Protein AF-A0A5Z6G6X4-F1 (afdb_monomer_lite)

Secondary structure (DSSP, 8-state):
--HHHHHHHH----TTTSSSHHHHHHHHHHHHHHHHHHHHHGGGGGSSTTTS-HHHHHHHHHHTT--

pLDDT: mean 93.5, std 5.07, range [65.62, 97.81]

Organism: NCBI:txid611

Radius of gyration: 18.99 Å; chains: 1; bounding box: 42×20×52 Å

Structure (mmCIF, N/CA/C/O backbone):
data_AF-A0A5Z6G6X4-F1
#
_entry.id   AF-A0A5Z6G6X4-F1
#
loop_
_atom_site.group_PDB
_atom_site.id
_atom_site.type_symbol
_atom_site.label_atom_id
_atom_site.label_alt_id
_atom_site.label_comp_id
_atom_site.label_asym_id
_atom_site.label_entity_id
_atom_site.label_seq_id
_atom_site.pdbx_PDB_ins_code
_atom_site.Cartn_x
_atom_site.Cartn_y
_atom_site.Cartn_z
_atom_site.occupancy
_atom_site.B_iso_or_equiv
_atom_site.auth_seq_id
_atom_site.auth_comp_id
_atom_site.auth_asym_id
_atom_site.auth_atom_id
_atom_site.pdbx_PDB_model_num
ATOM 1 N N . MET A 1 1 ? -2.860 -13.029 -0.533 1.00 65.62 1 MET A N 1
ATOM 2 C CA . MET A 1 1 ? -2.742 -11.813 0.305 1.00 65.62 1 MET A CA 1
ATOM 3 C C . MET A 1 1 ? -1.428 -11.889 1.077 1.00 65.62 1 MET A C 1
ATOM 5 O O . MET A 1 1 ? -1.232 -12.881 1.771 1.00 65.62 1 MET A O 1
ATOM 9 N N . ASN A 1 2 ? -0.517 -10.924 0.900 1.00 88.81 2 ASN A N 1
ATOM 10 C CA . ASN A 1 2 ? 0.778 -10.899 1.601 1.00 88.81 2 ASN A CA 1
ATOM 11 C C . ASN A 1 2 ? 0.611 -10.639 3.117 1.00 88.81 2 ASN A C 1
ATOM 13 O O . ASN A 1 2 ? -0.463 -10.234 3.568 1.00 88.81 2 ASN A O 1
ATOM 17 N N . GLU A 1 3 ? 1.671 -10.866 3.900 1.00 94.00 3 GLU A N 1
ATOM 18 C CA . GLU A 1 3 ? 1.647 -10.738 5.369 1.00 94.00 3 GLU A CA 1
ATOM 19 C C . GLU A 1 3 ? 1.255 -9.340 5.860 1.00 94.00 3 GLU A C 1
ATOM 21 O O . GLU A 1 3 ? 0.530 -9.211 6.847 1.00 94.00 3 GLU A O 1
ATOM 26 N N . PHE A 1 4 ? 1.673 -8.286 5.156 1.00 93.94 4 PHE A N 1
ATOM 27 C CA . PHE A 1 4 ? 1.289 -6.917 5.497 1.00 93.94 4 PHE A CA 1
ATOM 28 C C . PHE A 1 4 ? -0.229 -6.721 5.397 1.00 93.94 4 PHE A C 1
ATOM 30 O O . PHE A 1 4 ? -0.862 -6.259 6.345 1.00 93.94 4 PHE A O 1
ATOM 37 N N . MET A 1 5 ? -0.833 -7.150 4.288 1.00 95.62 5 MET A N 1
ATOM 38 C CA . MET A 1 5 ? -2.271 -7.023 4.058 1.00 95.62 5 MET A CA 1
ATOM 39 C C . MET A 1 5 ? -3.089 -7.866 5.048 1.00 95.62 5 MET A C 1
ATOM 41 O O . MET A 1 5 ? -4.156 -7.429 5.478 1.00 95.62 5 MET A O 1
ATOM 45 N N . LYS A 1 6 ? -2.576 -9.028 5.483 1.00 96.25 6 LYS A N 1
ATOM 46 C CA . LYS A 1 6 ? -3.204 -9.817 6.559 1.00 96.25 6 LYS A CA 1
ATOM 47 C C . LYS A 1 6 ? -3.213 -9.052 7.885 1.00 96.25 6 LYS A C 1
ATOM 49 O O . LYS A 1 6 ? -4.255 -8.962 8.530 1.00 96.25 6 LYS A O 1
ATOM 54 N N . LYS A 1 7 ? -2.077 -8.460 8.275 1.00 96.06 7 LYS A N 1
ATOM 55 C CA . LYS A 1 7 ? -1.970 -7.639 9.496 1.00 96.06 7 LYS A CA 1
ATOM 56 C C . LYS A 1 7 ? -2.882 -6.411 9.437 1.00 96.06 7 LYS A C 1
ATOM 58 O O . LYS A 1 7 ? -3.569 -6.112 10.409 1.00 96.06 7 LYS A O 1
ATOM 63 N N . LEU A 1 8 ? -2.942 -5.752 8.282 1.00 95.94 8 LEU A N 1
ATOM 64 C CA . LEU A 1 8 ? -3.813 -4.606 8.016 1.00 95.94 8 LEU A CA 1
ATOM 65 C C . LEU A 1 8 ? -5.302 -4.957 8.183 1.00 95.94 8 LEU A C 1
ATOM 67 O O . LEU A 1 8 ? -6.043 -4.237 8.856 1.00 95.94 8 LEU A O 1
ATOM 71 N N . ALA A 1 9 ? -5.730 -6.093 7.624 1.00 94.56 9 ALA A N 1
ATOM 72 C CA . ALA A 1 9 ? -7.090 -6.608 7.778 1.00 94.56 9 ALA A CA 1
ATOM 73 C C . ALA A 1 9 ? -7.408 -7.023 9.226 1.00 94.56 9 ALA A C 1
ATOM 75 O O . ALA A 1 9 ? -8.545 -6.877 9.670 1.00 94.56 9 ALA A O 1
ATOM 76 N N . GLY A 1 10 ? -6.405 -7.490 9.974 1.00 95.50 10 GLY A N 1
ATOM 77 C CA . GLY A 1 10 ? -6.533 -7.887 11.378 1.00 95.50 10 GLY A CA 1
ATOM 78 C C . GLY A 1 10 ? -6.642 -6.733 12.383 1.00 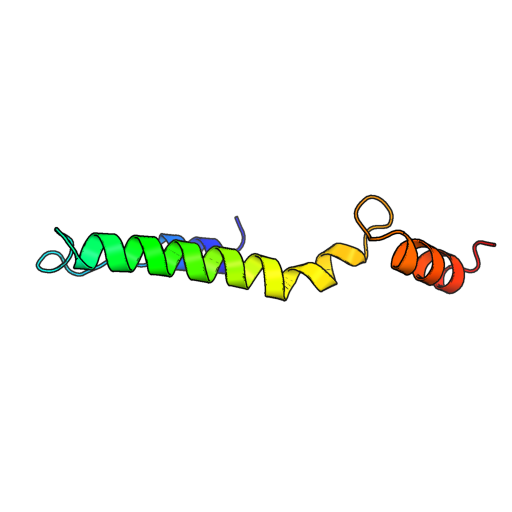95.50 10 GLY A C 1
ATOM 79 O O . GLY A 1 10 ? -6.970 -6.983 13.538 1.00 95.50 10 GLY A O 1
ATOM 80 N N . MET A 1 11 ? -6.395 -5.477 11.989 1.00 95.06 11 MET A N 1
ATOM 81 C CA . MET A 1 11 ? -6.473 -4.337 12.916 1.00 95.06 11 MET A CA 1
ATOM 82 C C . MET A 1 11 ? -7.905 -4.065 13.365 1.00 95.06 11 MET A C 1
ATOM 84 O O . MET A 1 11 ? -8.718 -3.669 12.543 1.00 95.06 11 MET A 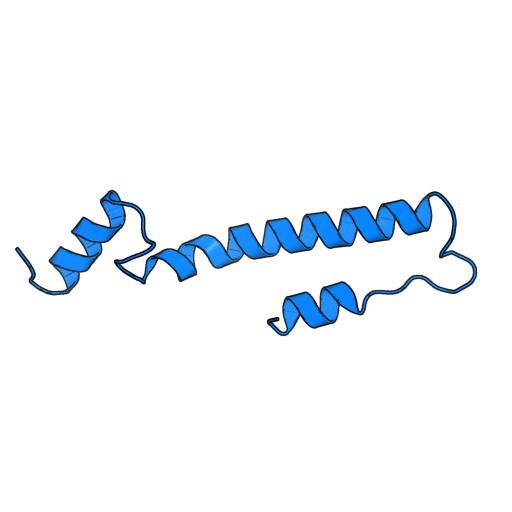O 1
ATOM 88 N N . VAL A 1 12 ? -8.220 -4.200 14.646 1.00 96.00 12 VAL A N 1
ATOM 89 C CA . VAL A 1 12 ? -9.576 -3.990 15.175 1.00 96.00 12 VAL A CA 1
ATOM 90 C C . VAL A 1 12 ? -9.590 -2.886 16.223 1.00 96.00 12 VAL A C 1
ATOM 92 O O . VAL A 1 12 ? -8.602 -2.670 16.922 1.00 96.00 12 VAL A O 1
ATOM 95 N N . LEU A 1 13 ? -10.718 -2.184 16.335 1.00 96.75 13 LEU A N 1
ATOM 96 C CA . LEU A 1 13 ? -10.945 -1.265 17.448 1.00 96.75 13 LEU A CA 1
ATOM 97 C C . LEU A 1 13 ? -11.491 -2.043 18.655 1.00 96.75 13 LEU A C 1
ATOM 99 O O . LEU A 1 13 ? -12.191 -3.044 18.475 1.00 96.75 13 LEU A O 1
ATOM 103 N N . PRO A 1 14 ? -11.231 -1.575 19.886 1.00 96.81 14 PRO A N 1
ATOM 104 C CA . PRO A 1 14 ? -11.929 -2.057 21.070 1.00 96.81 14 PRO A CA 1
ATOM 105 C C . PRO A 1 14 ? -13.453 -1.943 20.924 1.00 96.81 14 PRO A C 1
ATOM 107 O O . PRO A 1 14 ? -13.963 -1.032 20.269 1.00 96.81 14 PRO A O 1
ATOM 110 N N . SER A 1 15 ? -14.196 -2.819 21.602 1.00 94.81 15 SER A N 1
ATOM 111 C CA . SER A 1 15 ? -15.663 -2.918 21.498 1.00 94.81 15 SER A CA 1
ATOM 112 C C . SER A 1 15 ? -16.422 -1.628 21.842 1.00 94.81 15 SER A C 1
ATOM 114 O O . SER A 1 15 ? -17.507 -1.388 21.311 1.00 94.81 15 SER A O 1
ATOM 116 N N . TRP A 1 16 ? -15.854 -0.776 22.699 1.00 94.88 16 TRP A N 1
ATOM 117 C CA . TRP A 1 16 ? -16.420 0.524 23.070 1.00 94.88 16 TRP A CA 1
ATOM 118 C C . TRP A 1 16 ? -16.191 1.616 22.011 1.00 94.88 16 TRP A C 1
ATOM 120 O O . TRP A 1 16 ? -16.891 2.624 22.024 1.00 94.88 16 TRP A O 1
ATOM 130 N N . MET A 1 17 ? -15.244 1.416 21.088 1.00 95.62 17 MET A N 1
ATOM 131 C CA . MET A 1 17 ? -14.855 2.383 20.056 1.00 95.62 17 MET A CA 1
ATOM 132 C C . MET A 1 17 ? -15.264 1.951 18.645 1.00 95.62 17 MET A C 1
ATOM 134 O O . MET A 1 17 ? -15.294 2.773 17.740 1.00 95.62 17 MET A O 1
ATOM 138 N N . ASP A 1 18 ? -15.608 0.684 18.420 1.00 94.12 18 ASP A N 1
ATOM 139 C CA . ASP A 1 18 ? -15.944 0.168 17.089 1.00 94.12 18 ASP A CA 1
ATOM 140 C C . ASP A 1 18 ? -17.334 0.613 16.584 1.00 94.12 18 ASP A C 1
ATOM 142 O O . ASP A 1 18 ? -18.091 -0.174 16.042 1.00 94.12 18 ASP A O 1
ATOM 146 N N . ARG A 1 19 ? -17.757 1.864 16.769 1.00 93.81 19 ARG A N 1
ATOM 147 C CA . ARG A 1 19 ? -19.015 2.383 16.201 1.00 93.81 19 ARG A CA 1
ATOM 148 C C . ARG A 1 19 ? -18.847 3.828 15.760 1.00 93.81 19 ARG A C 1
ATOM 150 O O . ARG A 1 19 ? -17.974 4.524 16.254 1.00 93.81 19 ARG A O 1
ATOM 157 N N . GLY A 1 20 ? -19.701 4.281 14.841 1.00 95.69 20 GLY A N 1
ATOM 158 C CA . GLY A 1 20 ? -19.714 5.673 14.381 1.00 95.69 20 GLY A CA 1
ATOM 159 C C . GLY A 1 20 ? -18.414 6.097 13.689 1.00 95.69 20 GLY A C 1
ATOM 160 O O . GLY A 1 20 ? -17.869 5.358 12.867 1.00 95.69 20 GLY A O 1
ATOM 161 N N . GLU A 1 21 ? -17.937 7.298 14.015 1.00 96.94 21 GLU A N 1
ATOM 162 C CA . GLU A 1 21 ? -16.765 7.924 13.389 1.00 96.94 21 GLU A CA 1
ATOM 163 C C . GLU A 1 21 ? -15.449 7.148 13.577 1.00 96.94 21 GLU A C 1
ATOM 165 O O . GLU A 1 21 ? -14.755 6.944 12.580 1.00 96.94 21 GLU A O 1
ATOM 170 N N . PRO A 1 22 ? -15.097 6.619 14.767 1.00 96.19 22 PRO A N 1
ATOM 171 C CA . PRO A 1 22 ? -13.874 5.829 14.905 1.00 96.19 22 PRO A CA 1
ATOM 172 C C . PRO A 1 22 ? -13.811 4.616 13.967 1.00 96.19 22 PRO A C 1
ATOM 174 O O . PRO A 1 22 ? -12.760 4.337 13.390 1.00 96.19 22 PRO A O 1
ATOM 177 N N . ARG A 1 23 ? -14.939 3.928 13.730 1.00 96.62 23 ARG A N 1
ATOM 178 C CA . ARG A 1 23 ? -14.991 2.821 12.761 1.00 96.62 23 ARG A CA 1
ATOM 179 C C . ARG A 1 23 ? -14.682 3.303 11.341 1.00 96.62 23 ARG A C 1
ATOM 181 O O . ARG A 1 23 ? -13.952 2.623 10.620 1.00 96.62 23 ARG A O 1
ATOM 188 N N . LYS A 1 24 ? -15.202 4.470 10.943 1.00 97.56 24 LYS A N 1
ATOM 189 C CA . LYS A 1 24 ? -14.867 5.087 9.649 1.00 97.56 24 LYS A CA 1
ATOM 190 C C . LYS A 1 24 ? -13.378 5.426 9.579 1.00 97.56 24 LYS A C 1
ATOM 192 O O . LYS A 1 24 ? -12.743 5.109 8.580 1.00 97.56 24 LYS A O 1
ATOM 197 N N . LEU A 1 25 ? -12.799 5.978 10.649 1.00 97.19 25 LEU A N 1
ATOM 198 C CA . LEU A 1 25 ? -11.361 6.261 10.720 1.00 97.19 25 LEU A CA 1
ATOM 199 C C . LEU A 1 25 ? -10.515 4.994 10.547 1.00 97.19 25 LEU A C 1
ATOM 201 O O . LEU A 1 25 ? -9.569 5.014 9.762 1.00 97.19 25 LEU A O 1
ATOM 205 N N . LEU A 1 26 ? -10.871 3.877 11.195 1.00 97.25 26 LEU A N 1
ATOM 206 C CA . LEU A 1 26 ? -10.178 2.599 10.990 1.00 97.25 26 LEU A CA 1
ATOM 207 C C . LEU A 1 26 ? -10.275 2.128 9.530 1.00 97.25 26 LEU A C 1
ATOM 209 O O . LEU A 1 26 ? -9.284 1.664 8.967 1.00 97.25 26 LEU A O 1
ATOM 213 N N . GLN A 1 27 ? -11.449 2.236 8.903 1.00 96.69 27 GLN A N 1
ATOM 214 C CA . GLN A 1 27 ? -11.624 1.861 7.495 1.00 96.69 27 GLN A CA 1
ATOM 215 C C . GLN A 1 27 ? -10.767 2.728 6.566 1.00 96.69 27 GLN A C 1
ATOM 217 O O . GLN A 1 27 ? -10.076 2.193 5.697 1.00 96.69 27 GLN A O 1
ATOM 222 N N . THR A 1 28 ? -10.751 4.043 6.784 1.00 97.69 28 THR A N 1
ATOM 223 C CA . THR A 1 28 ? -9.923 4.979 6.016 1.00 97.69 28 THR A CA 1
ATOM 224 C C . THR A 1 28 ? -8.439 4.707 6.224 1.00 97.69 28 THR A C 1
ATOM 226 O O . THR A 1 28 ? -7.699 4.634 5.248 1.00 97.69 28 THR A O 1
ATOM 229 N N . ALA A 1 29 ? -7.999 4.476 7.464 1.00 97.12 29 ALA A N 1
ATOM 230 C CA . ALA A 1 29 ? -6.614 4.125 7.763 1.00 97.12 29 ALA A CA 1
ATOM 231 C C . ALA A 1 29 ? -6.202 2.827 7.056 1.00 97.12 29 ALA A C 1
ATOM 233 O O . ALA A 1 29 ? -5.142 2.771 6.436 1.00 97.12 29 ALA A O 1
ATOM 234 N N . ARG A 1 30 ? -7.060 1.797 7.081 1.00 97.12 30 ARG A N 1
ATOM 235 C CA . ARG A 1 30 ? -6.818 0.545 6.352 1.00 97.12 30 ARG A CA 1
ATOM 236 C C . ARG A 1 30 ? -6.672 0.782 4.850 1.00 97.12 30 ARG A C 1
ATOM 238 O O . ARG A 1 30 ? -5.738 0.264 4.249 1.00 97.12 30 ARG A O 1
ATOM 245 N N . ARG A 1 31 ? -7.561 1.574 4.246 1.00 97.38 31 ARG A N 1
ATOM 246 C CA . ARG A 1 31 ? -7.488 1.909 2.818 1.00 97.38 31 ARG A CA 1
ATOM 247 C C . ARG A 1 31 ? -6.207 2.670 2.479 1.00 97.38 31 ARG A C 1
ATOM 249 O O . ARG A 1 31 ? -5.500 2.269 1.563 1.00 97.38 31 ARG A O 1
ATOM 256 N N . PHE A 1 32 ? -5.894 3.713 3.243 1.00 97.81 32 PHE A N 1
ATOM 257 C CA . PHE A 1 32 ? -4.690 4.517 3.055 1.00 97.81 32 PHE A CA 1
ATOM 258 C C . PHE A 1 32 ? -3.431 3.644 3.063 1.00 97.81 32 PHE A C 1
ATOM 260 O O . PHE A 1 32 ? -2.631 3.686 2.135 1.00 97.81 32 PHE A O 1
ATOM 267 N N . TRP A 1 33 ? -3.282 2.783 4.068 1.00 97.62 33 TRP A N 1
ATOM 268 C CA . TRP A 1 33 ? -2.111 1.914 4.170 1.00 97.62 33 TRP A CA 1
ATOM 269 C C . TRP A 1 33 ? -2.060 0.824 3.093 1.00 97.62 33 TRP A C 1
ATOM 271 O O . TRP A 1 33 ? -0.966 0.419 2.702 1.00 97.62 33 TRP A O 1
ATOM 281 N N . ALA A 1 34 ? -3.206 0.370 2.577 1.00 96.88 34 ALA A N 1
ATOM 282 C CA . ALA A 1 34 ? -3.237 -0.509 1.409 1.00 96.88 34 ALA A CA 1
ATOM 283 C C . ALA A 1 34 ? -2.709 0.205 0.151 1.00 96.88 34 ALA A C 1
ATOM 285 O O . ALA A 1 34 ? -1.915 -0.374 -0.587 1.00 96.88 34 ALA A O 1
ATOM 286 N N . GLU A 1 35 ? -3.101 1.463 -0.069 1.00 97.44 35 GLU A N 1
ATOM 287 C CA . GLU A 1 35 ? -2.615 2.285 -1.187 1.00 97.44 35 GLU A CA 1
ATOM 288 C C . GLU A 1 35 ? -1.110 2.567 -1.056 1.00 97.44 35 GLU A C 1
ATOM 290 O O . GLU A 1 35 ? -0.351 2.332 -1.997 1.00 97.44 35 GLU A O 1
ATOM 295 N N . VAL A 1 36 ? -0.647 2.944 0.141 1.00 97.31 36 VAL A N 1
ATOM 296 C CA . VAL A 1 36 ? 0.784 3.137 0.428 1.00 97.31 36 VAL A CA 1
ATOM 297 C C . VAL A 1 36 ? 1.586 1.871 0.144 1.00 97.31 36 VAL A C 1
ATOM 299 O O . VAL A 1 36 ? 2.649 1.946 -0.470 1.00 97.31 36 VAL A O 1
ATOM 302 N N . TYR A 1 37 ? 1.088 0.700 0.545 1.00 95.75 37 TYR A N 1
ATOM 303 C CA . TYR A 1 37 ? 1.764 -0.562 0.254 1.00 95.75 37 TYR A CA 1
ATOM 304 C C . TYR A 1 37 ? 1.922 -0.795 -1.250 1.00 95.75 37 TYR A C 1
ATOM 306 O O . TYR A 1 37 ? 2.998 -1.196 -1.697 1.00 95.75 37 TYR A O 1
ATOM 314 N N . VAL A 1 38 ? 0.881 -0.511 -2.039 1.00 93.50 38 VAL A N 1
ATOM 315 C CA . VAL A 1 38 ? 0.955 -0.603 -3.503 1.00 93.50 38 VAL A CA 1
ATOM 316 C C . VAL A 1 38 ? 2.032 0.333 -4.041 1.00 93.50 38 VAL A C 1
ATOM 318 O O . VAL A 1 38 ? 2.858 -0.109 -4.829 1.00 93.50 38 VAL A O 1
ATOM 321 N N . TRP A 1 39 ? 2.090 1.587 -3.590 1.00 94.88 39 TRP A N 1
ATOM 322 C CA . TRP A 1 39 ? 3.098 2.540 -4.065 1.00 94.88 39 TRP A CA 1
ATOM 323 C C . TRP A 1 39 ? 4.524 2.142 -3.689 1.00 94.88 39 TRP A C 1
ATOM 325 O O . TRP A 1 39 ? 5.413 2.190 -4.533 1.00 94.88 39 TRP A O 1
ATOM 335 N N . VAL A 1 40 ? 4.746 1.702 -2.450 1.00 94.69 40 VAL A N 1
ATOM 336 C CA . VAL A 1 40 ? 6.075 1.285 -1.976 1.00 94.69 40 VAL A CA 1
ATOM 337 C C . VAL A 1 40 ? 6.555 0.028 -2.701 1.00 94.69 40 VAL A C 1
ATOM 339 O O . VAL A 1 40 ? 7.744 -0.111 -2.972 1.00 94.69 40 VAL A O 1
ATOM 342 N N . THR A 1 41 ? 5.644 -0.887 -3.038 1.00 92.06 41 THR A N 1
ATOM 343 C CA . THR A 1 41 ? 5.990 -2.122 -3.760 1.00 92.06 41 THR A CA 1
ATOM 344 C C . THR A 1 41 ? 5.963 -1.978 -5.276 1.00 92.06 41 THR A C 1
ATOM 346 O O . THR A 1 41 ? 6.496 -2.842 -5.968 1.00 92.06 41 THR A O 1
ATOM 349 N N . TRP A 1 42 ? 5.409 -0.887 -5.807 1.00 90.50 42 TRP A N 1
ATOM 350 C CA . TRP A 1 42 ? 5.290 -0.667 -7.244 1.00 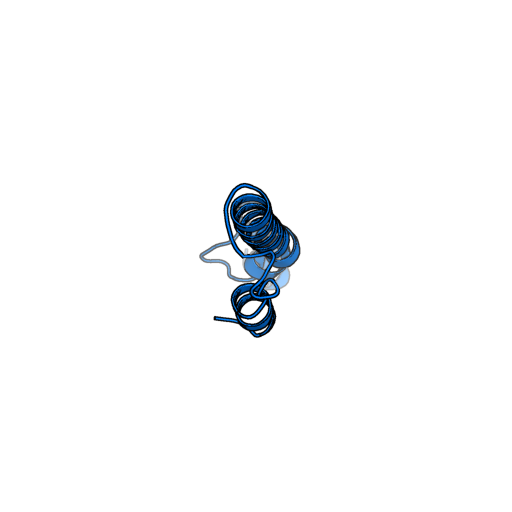90.50 42 TRP A CA 1
ATOM 351 C C . TRP A 1 42 ? 6.621 -0.807 -7.998 1.00 90.50 42 TRP A C 1
ATOM 353 O O . TRP A 1 42 ? 6.617 -1.538 -8.989 1.00 90.50 42 TRP A O 1
ATOM 363 N N . PRO A 1 43 ? 7.762 -0.240 -7.541 1.00 89.44 43 PRO A N 1
ATOM 364 C CA . PRO A 1 43 ? 9.038 -0.400 -8.241 1.00 89.44 43 PRO A CA 1
ATOM 365 C C . PRO A 1 43 ? 9.479 -1.863 -8.373 1.00 89.44 43 PRO A C 1
ATOM 367 O O . PRO A 1 43 ? 10.008 -2.259 -9.405 1.00 89.44 43 PRO A O 1
ATOM 370 N N . LEU A 1 44 ? 9.211 -2.690 -7.357 1.00 87.56 44 LEU A N 1
ATOM 371 C CA . LEU A 1 44 ? 9.549 -4.117 -7.377 1.00 87.56 44 LEU A CA 1
ATOM 372 C C . LEU A 1 44 ? 8.713 -4.894 -8.403 1.00 87.56 44 LEU A C 1
ATOM 374 O O . LEU A 1 44 ? 9.164 -5.906 -8.926 1.00 87.56 44 LEU A O 1
ATOM 378 N N . ASN A 1 45 ? 7.519 -4.408 -8.736 1.00 85.25 45 ASN A N 1
ATOM 379 C CA . ASN A 1 45 ? 6.669 -5.025 -9.753 1.00 85.25 45 ASN A CA 1
ATOM 380 C C . ASN A 1 45 ? 7.083 -4.649 -11.187 1.00 85.25 45 ASN A C 1
ATOM 382 O O . ASN A 1 45 ? 6.445 -5.084 -12.140 1.00 85.25 45 ASN A O 1
ATOM 386 N N . GLN A 1 46 ? 8.124 -3.828 -11.361 1.00 89.25 46 GLN A N 1
ATOM 387 C CA . GLN A 1 46 ? 8.596 -3.408 -12.680 1.00 89.25 46 GLN A CA 1
ATOM 388 C C . GLN A 1 46 ? 9.682 -4.334 -13.264 1.00 89.25 46 GLN A C 1
ATOM 390 O O . GLN A 1 46 ? 10.130 -4.113 -14.381 1.00 89.25 46 GLN A O 1
ATOM 395 N N . PHE A 1 47 ? 10.105 -5.385 -12.554 1.00 88.31 47 PHE A N 1
ATO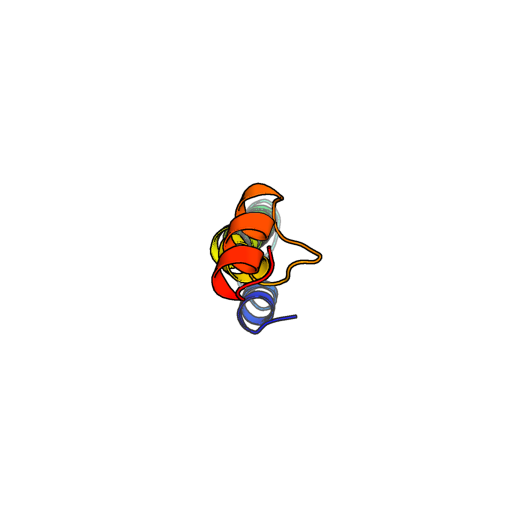M 396 C CA . PHE A 1 47 ? 11.107 -6.333 -13.069 1.00 88.31 47 PHE A CA 1
ATOM 397 C C . PHE A 1 47 ? 10.544 -7.379 -14.043 1.00 88.31 47 PHE A C 1
ATOM 399 O O . PHE A 1 47 ? 11.320 -8.069 -14.703 1.00 88.31 47 PHE A O 1
ATOM 406 N N . ASP A 1 48 ? 9.219 -7.509 -14.141 1.00 90.44 48 ASP A N 1
ATOM 407 C CA . ASP A 1 48 ? 8.573 -8.359 -15.141 1.00 90.44 48 ASP A CA 1
ATOM 408 C C . ASP A 1 48 ? 8.403 -7.574 -16.459 1.00 90.44 48 ASP A C 1
ATOM 410 O O . ASP A 1 48 ? 7.705 -6.553 -16.471 1.00 9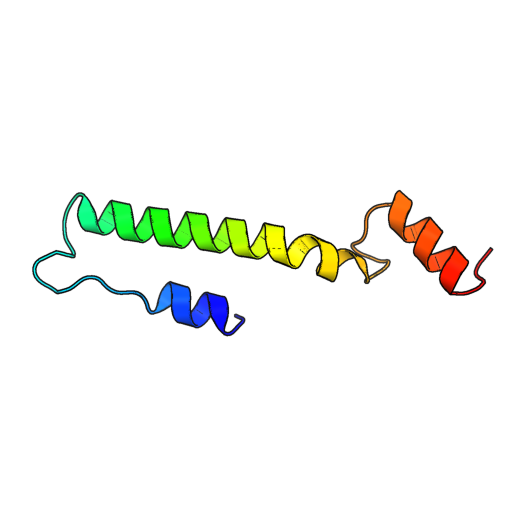0.44 48 ASP A O 1
ATOM 414 N N . PRO A 1 49 ? 9.013 -8.021 -17.576 1.00 91.75 49 PRO A N 1
ATOM 415 C CA . PRO A 1 49 ? 8.910 -7.346 -18.869 1.00 91.75 49 PRO A CA 1
ATOM 416 C C . PRO A 1 49 ? 7.476 -7.264 -19.418 1.00 91.75 49 PRO A C 1
ATOM 418 O O . PRO A 1 49 ? 7.214 -6.425 -20.276 1.00 91.75 49 PRO A O 1
ATOM 421 N N . LEU A 1 50 ? 6.540 -8.095 -18.942 1.00 91.88 50 LEU A N 1
ATOM 422 C CA . LEU A 1 50 ? 5.137 -8.054 -19.373 1.00 91.88 50 LEU A CA 1
ATOM 423 C C . LEU A 1 50 ? 4.315 -6.966 -18.671 1.00 91.88 50 LEU A C 1
ATOM 425 O O . LEU A 1 50 ? 3.243 -6.604 -19.157 1.00 91.88 50 LEU A O 1
ATOM 429 N N . THR A 1 51 ? 4.782 -6.453 -17.531 1.00 88.62 51 THR A N 1
ATOM 430 C CA . THR A 1 51 ? 4.021 -5.503 -16.701 1.00 88.62 51 THR A CA 1
ATOM 431 C C . THR A 1 51 ? 4.758 -4.198 -16.425 1.00 88.62 51 THR A C 1
ATOM 433 O O . THR A 1 51 ? 4.214 -3.317 -15.752 1.00 88.62 51 THR A O 1
ATOM 436 N N . CYS A 1 52 ? 5.996 -4.062 -16.900 1.00 92.19 52 CYS A N 1
ATOM 437 C CA . CYS A 1 52 ? 6.805 -2.876 -16.675 1.00 92.19 52 CYS A CA 1
ATOM 438 C C . CYS A 1 52 ? 6.482 -1.737 -17.651 1.00 92.19 52 CYS A C 1
ATOM 440 O O . CYS A 1 52 ? 5.840 -1.910 -18.688 1.00 92.19 52 CYS A O 1
ATOM 442 N N . THR A 1 53 ? 6.932 -0.528 -17.312 1.00 90.88 53 THR A N 1
ATOM 443 C CA . THR A 1 53 ? 6.851 0.607 -18.243 1.00 90.88 53 THR A CA 1
ATOM 444 C C . THR A 1 53 ? 7.757 0.407 -19.471 1.00 90.88 53 THR A C 1
ATOM 446 O O . THR A 1 53 ? 8.845 -0.157 -19.335 1.00 90.88 53 THR A O 1
ATOM 449 N N . PRO A 1 54 ? 7.403 0.954 -20.653 1.00 92.19 54 PRO A N 1
ATOM 450 C CA . PRO A 1 54 ? 8.224 0.820 -21.864 1.00 92.19 54 PRO A CA 1
ATOM 451 C C . PRO A 1 54 ? 9.675 1.305 -21.712 1.00 92.19 54 PRO A C 1
ATOM 453 O O . PRO A 1 54 ? 10.591 0.717 -22.279 1.00 92.19 54 PRO A O 1
ATOM 456 N N . ALA A 1 55 ? 9.906 2.358 -20.922 1.00 91.50 55 ALA A N 1
ATOM 457 C CA . ALA A 1 55 ? 11.256 2.861 -20.666 1.00 91.50 55 ALA A CA 1
ATOM 458 C C . ALA A 1 55 ? 12.118 1.836 -19.912 1.00 91.50 55 ALA A C 1
ATOM 460 O O . ALA A 1 55 ? 13.293 1.660 -20.230 1.00 91.50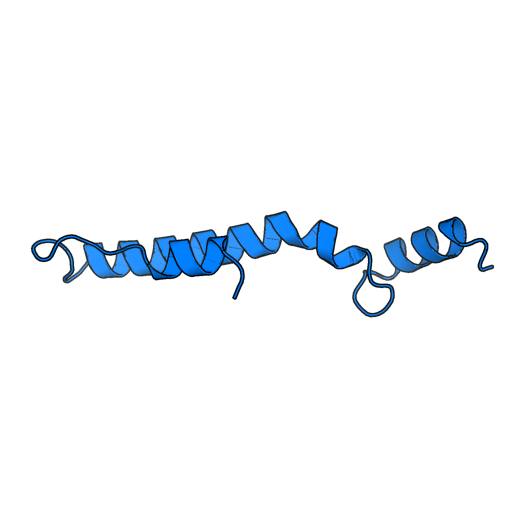 55 ALA A O 1
ATOM 461 N N . LEU A 1 56 ? 11.528 1.137 -18.938 1.00 93.12 56 LEU A N 1
ATOM 462 C CA . LEU A 1 56 ? 12.235 0.108 -18.188 1.00 93.12 56 LEU A CA 1
ATOM 463 C C . LEU A 1 56 ? 12.392 -1.184 -18.994 1.00 93.12 56 LEU A C 1
ATOM 465 O O . LEU A 1 56 ? 13.405 -1.857 -18.843 1.00 93.12 56 LEU A O 1
ATOM 469 N N . LEU A 1 57 ? 11.451 -1.502 -19.888 1.00 94.38 57 LEU A N 1
ATOM 470 C CA . LEU A 1 57 ? 11.574 -2.646 -20.793 1.00 94.38 57 LEU A CA 1
ATOM 471 C C . LEU A 1 57 ? 12.851 -2.562 -21.638 1.00 94.38 57 LEU A C 1
ATOM 473 O O . LEU A 1 57 ? 13.594 -3.536 -21.716 1.00 94.38 57 LEU A O 1
ATOM 477 N N . ASN A 1 58 ? 13.148 -1.387 -22.199 1.00 94.00 58 ASN A N 1
ATOM 478 C CA . ASN A 1 58 ? 14.381 -1.170 -22.961 1.00 94.00 58 ASN A CA 1
ATOM 479 C C . ASN A 1 58 ? 15.634 -1.348 -22.092 1.00 94.00 58 ASN A C 1
ATOM 481 O O . ASN A 1 58 ? 16.613 -1.944 -22.531 1.00 94.00 58 ASN A O 1
ATOM 485 N N . LEU A 1 59 ? 15.596 -0.864 -20.845 1.00 93.44 59 LEU A N 1
ATOM 486 C CA . LEU A 1 59 ? 16.696 -1.045 -19.896 1.00 93.44 59 LEU A CA 1
ATOM 487 C C . LEU A 1 59 ? 16.912 -2.533 -19.560 1.00 93.44 59 LEU A C 1
ATOM 489 O O . LEU A 1 59 ? 18.050 -2.990 -19.502 1.00 93.44 59 LEU A O 1
ATOM 493 N N . LEU A 1 60 ? 15.829 -3.293 -19.366 1.00 94.00 60 LEU A N 1
ATOM 494 C CA . LEU A 1 60 ? 15.872 -4.734 -19.100 1.00 94.00 60 LEU A CA 1
ATOM 495 C C . LEU A 1 60 ? 16.366 -5.536 -20.310 1.00 94.00 60 LEU A C 1
ATOM 497 O O . LEU A 1 60 ? 17.099 -6.504 -20.129 1.00 94.00 60 LEU A O 1
ATOM 501 N N . ALA A 1 61 ? 15.984 -5.150 -21.531 1.00 94.94 61 ALA A N 1
ATOM 502 C CA . ALA A 1 61 ? 16.479 -5.774 -22.757 1.00 94.94 61 ALA A CA 1
ATOM 503 C C . ALA A 1 61 ? 17.993 -5.571 -22.899 1.00 94.94 61 ALA A C 1
ATOM 505 O O . ALA A 1 61 ? 18.723 -6.537 -23.113 1.00 94.94 61 ALA A O 1
ATOM 506 N N . TYR A 1 62 ? 18.464 -4.345 -22.653 1.00 94.81 62 TYR A N 1
ATOM 507 C CA . TYR A 1 62 ? 19.888 -4.026 -22.628 1.00 94.81 62 TYR A CA 1
ATOM 508 C C . TYR A 1 62 ? 20.658 -4.835 -21.566 1.00 94.81 62 TYR A C 1
ATOM 510 O O . TYR A 1 62 ? 21.685 -5.422 -21.889 1.00 94.81 62 TYR A O 1
ATOM 518 N N . ASP A 1 63 ? 20.148 -4.943 -20.327 1.00 93.81 63 ASP A N 1
ATOM 519 C CA . ASP A 1 63 ? 20.743 -5.784 -19.261 1.00 93.81 63 ASP A CA 1
ATOM 520 C C . ASP A 1 63 ? 20.884 -7.262 -19.672 1.00 93.81 63 ASP A C 1
ATOM 522 O O . ASP A 1 63 ? 21.759 -7.972 -19.178 1.00 93.81 63 ASP A O 1
ATOM 526 N N . ARG A 1 64 ? 20.034 -7.736 -20.590 1.00 94.31 64 ARG A N 1
ATOM 527 C CA . ARG A 1 64 ? 20.030 -9.119 -21.089 1.00 94.31 64 ARG A CA 1
ATOM 528 C C . ARG A 1 64 ? 20.691 -9.305 -22.443 1.00 94.31 64 ARG A C 1
ATOM 530 O O . ARG A 1 64 ? 20.567 -10.392 -22.999 1.00 94.31 64 ARG A O 1
ATOM 537 N N . ASP A 1 65 ? 21.394 -8.289 -22.936 1.00 95.56 65 ASP A N 1
ATOM 538 C CA . ASP A 1 65 ? 22.060 -8.310 -24.242 1.00 95.56 65 ASP A CA 1
ATOM 539 C C . ASP A 1 65 ? 21.087 -8.632 -25.398 1.00 95.56 65 ASP A C 1
ATOM 541 O O . ASP A 1 65 ? 21.418 -9.301 -26.376 1.00 95.56 65 ASP A O 1
ATOM 545 N N . ILE A 1 66 ? 19.837 -8.176 -25.262 1.00 92.81 66 ILE A N 1
ATOM 546 C CA . ILE A 1 66 ? 18.804 -8.266 -26.295 1.00 92.81 66 ILE A CA 1
ATOM 547 C C . ILE A 1 66 ? 18.771 -6.911 -27.007 1.00 92.81 66 ILE A C 1
ATOM 549 O O . ILE A 1 66 ? 18.428 -5.899 -26.390 1.00 92.81 66 ILE A O 1
ATOM 553 N N . SER A 1 67 ? 19.149 -6.902 -28.290 1.00 73.94 67 SER A N 1
ATOM 554 C CA . SER A 1 67 ? 19.204 -5.714 -29.159 1.00 73.94 67 SER A CA 1
ATOM 555 C C . SER A 1 67 ? 18.107 -5.694 -30.215 1.00 73.94 67 SER A C 1
ATOM 557 O O . SER A 1 67 ? 17.668 -6.785 -30.646 1.00 73.94 67 SER A O 1
#

Sequence (67 aa):
MNEFMKKLAGMVLPSWMDRGEPRKLLQTARRFWAEVYVWVTWPLNQFDPLTCTPALLNLLAYDRDIS

Foldseek 3Di:
DDPVLVVLVVDDDPPVQCDDPSVVVSVVVSVVVVVVVCVVCVVVVQLDLVPHDPVVVVVNCVVVVND